Protein AF-A0A2T3J2N1-F1 (afdb_monomer_lite)

Radius of gyration: 21.54 Å; chains: 1; bounding box: 50×74×46 Å

Sequence (160 aa):
MTRKLLIAVILSVPILAQANDQMQFGNWVVSEKVDKFKDEKLCSVTHVESSNRMAKVIFNPTHDSPHMISYEVITGTLGERVKYQIDGGDVVEFGPNTSTKTGQVLYLQEVGLEKAVFDFSSGESLVIEIIPENRLYPNEKTTISLSGFAEAYAFAEKCE

pLDDT: mean 70.19, std 15.68, range [35.47, 93.31]

Secondary structure (DSSP, 8-state):
---------------------EEEETTEEEEEEEETTTTEEEEEEEE---SSS----EE---TTS--EEEEEE-SSS-EEEEEEEETT---EEE---EE-TTS-EEEEEE--HHHHHHHHHH-SEEEEEEEESSTTSPPEEEEEE-TTHHHHHHHHTT--

Foldseek 3Di:
DDDDDDPPPPPPDPPPPPPQPWDDFPQKIWTWDQPPVPRAIWIWIWGHDPDPAGQTQTATLDPPDFRKRKGKGPDLFAFQWKWKDFPPDDIDIFGFPDQDPVSITITIDRDDPVVVLVRLLPTAKMKMWTHTPDPVDDIDIDIDGSRRVNVSSVVSNPRD

Structure (mmCIF, N/CA/C/O backbone):
data_AF-A0A2T3J2N1-F1
#
_entry.id   AF-A0A2T3J2N1-F1
#
loop_
_atom_site.group_PDB
_atom_site.id
_atom_site.type_symbol
_atom_site.label_atom_id
_atom_site.label_alt_id
_atom_site.label_comp_id
_atom_site.label_asym_id
_atom_site.label_entity_id
_atom_site.label_seq_id
_atom_site.pdbx_PDB_ins_code
_atom_site.Cartn_x
_atom_site.Cartn_y
_atom_site.Cartn_z
_atom_site.occupancy
_atom_site.B_iso_or_equiv
_atom_site.auth_seq_id
_atom_site.auth_comp_id
_atom_site.auth_asym_id
_atom_site.auth_atom_id
_atom_site.pdbx_PDB_model_num
ATOM 1 N N . MET A 1 1 ? 37.023 61.836 -19.862 1.00 50.97 1 MET A N 1
ATOM 2 C CA . MET A 1 1 ? 35.597 61.559 -19.599 1.00 50.97 1 MET A CA 1
ATOM 3 C C . MET A 1 1 ? 35.182 60.405 -20.499 1.00 50.97 1 MET A C 1
ATOM 5 O O . MET A 1 1 ? 34.802 60.659 -21.626 1.00 50.97 1 MET A O 1
ATOM 9 N N . THR A 1 2 ? 35.306 59.153 -20.046 1.00 42.41 2 THR A N 1
ATOM 10 C CA . THR A 1 2 ? 34.729 57.993 -20.753 1.00 42.41 2 THR A CA 1
ATOM 11 C C . THR A 1 2 ? 34.609 56.793 -19.811 1.00 42.41 2 THR A C 1
ATOM 13 O O . THR A 1 2 ? 35.584 56.181 -19.398 1.00 42.41 2 THR A O 1
ATOM 16 N N . ARG A 1 3 ? 33.351 56.588 -19.417 1.00 43.19 3 ARG A N 1
A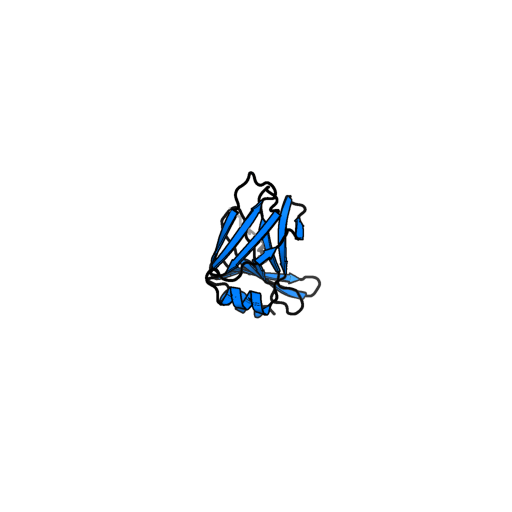TOM 17 C CA . ARG A 1 3 ? 32.615 55.376 -19.030 1.00 43.19 3 ARG A CA 1
ATOM 18 C C . ARG A 1 3 ? 33.386 54.113 -18.613 1.00 43.19 3 ARG A C 1
ATOM 20 O O . ARG A 1 3 ? 34.048 53.459 -19.406 1.00 43.19 3 ARG A O 1
ATOM 27 N N . LYS A 1 4 ? 33.094 53.727 -17.365 1.00 48.59 4 LYS A N 1
ATOM 28 C CA . LYS A 1 4 ? 33.192 52.383 -16.782 1.00 48.59 4 LYS A CA 1
ATOM 29 C C . LYS A 1 4 ? 32.540 51.337 -17.700 1.00 48.59 4 LYS A C 1
ATOM 31 O O . LYS A 1 4 ? 31.410 51.549 -18.135 1.00 48.59 4 LYS A O 1
ATOM 36 N N . LEU A 1 5 ? 33.185 50.185 -17.869 1.00 40.19 5 LEU A N 1
ATOM 37 C CA . LEU A 1 5 ? 32.502 48.933 -18.188 1.00 40.19 5 LEU A CA 1
ATOM 38 C C . LEU A 1 5 ? 32.850 47.936 -17.079 1.00 40.19 5 LEU A C 1
ATOM 40 O O . LEU A 1 5 ? 33.971 47.441 -16.999 1.00 40.19 5 LEU A O 1
ATOM 44 N N . LEU A 1 6 ? 31.906 47.724 -16.166 1.00 44.00 6 LEU A N 1
ATOM 45 C CA . LEU A 1 6 ? 31.990 46.669 -15.166 1.00 44.00 6 LEU A CA 1
ATOM 46 C C . LEU A 1 6 ? 31.541 45.383 -15.873 1.00 44.00 6 LEU A C 1
ATOM 48 O O . LEU A 1 6 ? 30.360 45.229 -16.176 1.00 44.00 6 LEU A O 1
ATOM 52 N N . ILE A 1 7 ? 32.480 44.499 -16.206 1.00 51.84 7 ILE A N 1
ATOM 53 C CA . ILE A 1 7 ? 32.159 43.166 -16.722 1.00 51.84 7 ILE A CA 1
ATOM 54 C C . ILE A 1 7 ? 31.689 42.349 -15.518 1.00 51.84 7 ILE A C 1
ATOM 56 O O . ILE A 1 7 ? 32.496 41.886 -14.714 1.00 51.84 7 ILE A O 1
ATOM 60 N N . ALA A 1 8 ? 30.374 42.224 -15.359 1.00 51.16 8 ALA A N 1
ATOM 61 C CA . ALA A 1 8 ? 29.793 41.257 -14.445 1.00 51.16 8 ALA A CA 1
ATOM 62 C C . ALA A 1 8 ? 30.041 39.861 -15.030 1.00 51.16 8 ALA A C 1
ATOM 64 O O . ALA A 1 8 ? 29.364 39.433 -15.962 1.00 51.16 8 ALA A O 1
ATOM 65 N N . VAL A 1 9 ? 31.058 39.176 -14.510 1.00 46.56 9 VAL A N 1
ATOM 66 C CA . VAL A 1 9 ? 31.262 37.746 -14.740 1.00 46.56 9 VAL A CA 1
ATOM 67 C C . VAL A 1 9 ? 30.135 37.028 -14.008 1.00 46.56 9 VAL A C 1
ATOM 69 O O . VAL A 1 9 ? 30.180 36.846 -12.793 1.00 46.56 9 VAL A O 1
ATOM 72 N N . ILE A 1 10 ? 29.085 36.675 -14.743 1.00 53.75 10 ILE A N 1
ATOM 73 C CA . ILE A 1 10 ? 28.053 35.769 -14.253 1.00 53.75 10 ILE A CA 1
ATOM 74 C C . ILE A 1 10 ? 28.709 34.388 -14.234 1.00 53.75 10 ILE A C 1
ATOM 76 O O . ILE A 1 10 ? 28.810 33.727 -15.265 1.00 53.75 10 ILE A O 1
ATOM 80 N N . LEU A 1 11 ? 29.227 33.984 -13.072 1.00 45.22 11 LEU A N 1
ATOM 81 C CA . LEU A 1 11 ? 29.565 32.589 -12.818 1.00 45.22 11 LEU A CA 1
ATOM 82 C C . LEU A 1 11 ? 28.271 31.782 -12.965 1.00 45.22 11 LEU A C 1
ATOM 84 O O . LEU A 1 11 ? 27.420 31.794 -12.077 1.00 45.22 11 LEU A O 1
ATOM 88 N N . SER A 1 12 ? 28.109 31.105 -14.100 1.00 43.12 12 SER A N 1
ATOM 89 C CA . SER A 1 12 ? 27.093 30.077 -14.293 1.00 43.12 12 SER A CA 1
ATOM 90 C C . SER A 1 12 ? 27.454 28.892 -13.405 1.00 43.12 12 SER A C 1
ATOM 92 O O . SER A 1 12 ? 28.164 27.977 -13.819 1.00 43.12 12 SER A O 1
ATOM 94 N N . VAL A 1 13 ? 27.020 28.951 -12.149 1.00 48.16 13 VAL A N 1
ATOM 95 C CA . VAL A 1 13 ? 27.008 27.796 -11.257 1.00 48.16 13 VAL A CA 1
ATOM 96 C C . VAL A 1 13 ? 26.141 26.736 -11.943 1.00 48.16 13 VAL A C 1
ATOM 98 O O . VAL A 1 13 ? 24.973 27.026 -12.219 1.00 48.16 13 VAL A O 1
ATOM 101 N N . PRO A 1 14 ? 26.658 25.534 -12.255 1.00 40.66 14 PRO A N 1
ATOM 102 C CA . PRO A 1 14 ? 25.786 24.434 -12.612 1.00 40.66 14 PRO A CA 1
ATOM 103 C C . PRO A 1 14 ? 24.966 24.135 -11.362 1.00 40.66 14 PRO A C 1
ATOM 105 O O . PRO A 1 14 ? 25.475 23.628 -10.363 1.00 40.66 14 PRO A O 1
ATOM 108 N N . ILE A 1 15 ? 23.697 24.532 -11.393 1.00 38.75 15 ILE A N 1
ATOM 109 C CA . ILE A 1 15 ? 22.709 24.049 -10.445 1.00 38.75 15 ILE A CA 1
ATOM 110 C C . ILE A 1 15 ? 22.683 22.541 -10.684 1.00 38.75 15 ILE A C 1
ATOM 112 O O . ILE A 1 15 ? 22.137 22.076 -11.681 1.00 38.75 15 ILE A O 1
ATOM 116 N N . LEU A 1 16 ? 23.345 21.785 -9.809 1.00 39.53 16 LEU A N 1
ATOM 117 C CA . LEU A 1 16 ? 23.140 20.350 -9.674 1.00 39.53 16 LEU A CA 1
ATOM 118 C C . LEU A 1 16 ? 21.711 20.170 -9.162 1.00 39.53 16 LEU A C 1
ATOM 120 O O . LEU A 1 16 ? 21.473 19.964 -7.975 1.00 39.53 16 LEU A O 1
ATOM 124 N N . ALA A 1 17 ? 20.749 20.308 -10.069 1.00 37.50 17 ALA A N 1
ATOM 125 C CA . ALA A 1 17 ? 19.440 19.731 -9.899 1.00 37.50 17 ALA A CA 1
ATOM 126 C C . ALA A 1 17 ? 19.661 18.218 -9.958 1.00 37.50 17 ALA A C 1
ATOM 128 O O . ALA A 1 17 ? 19.672 17.622 -11.029 1.00 37.50 17 ALA A O 1
ATOM 129 N N . GLN A 1 18 ? 19.898 17.591 -8.805 1.00 35.47 18 GLN A N 1
ATOM 130 C CA . GLN A 1 18 ? 19.453 16.214 -8.650 1.00 35.47 18 GLN A CA 1
ATOM 131 C C . GLN A 1 18 ? 17.931 16.284 -8.704 1.00 35.47 18 GLN A C 1
ATOM 133 O O . GLN A 1 18 ? 17.271 16.525 -7.694 1.00 35.47 18 GLN A O 1
ATOM 138 N N . ALA A 1 19 ? 17.392 16.191 -9.918 1.00 37.97 19 ALA A N 1
ATOM 139 C CA . ALA A 1 19 ? 16.015 15.804 -10.111 1.00 37.97 19 ALA A CA 1
ATOM 140 C C . ALA A 1 19 ? 15.899 14.417 -9.473 1.00 37.97 19 ALA A C 1
ATOM 142 O O . ALA A 1 19 ? 16.465 13.446 -9.963 1.00 37.97 19 ALA A O 1
ATOM 143 N N . ASN A 1 20 ? 15.274 14.344 -8.300 1.00 50.84 20 ASN A N 1
ATOM 144 C CA . ASN A 1 20 ? 14.640 13.097 -7.914 1.00 50.84 20 ASN A CA 1
ATOM 145 C C . ASN A 1 20 ? 13.485 12.958 -8.900 1.00 50.84 20 ASN A C 1
ATOM 147 O O . ASN A 1 20 ? 12.483 13.662 -8.754 1.00 50.84 20 ASN A O 1
ATOM 151 N N . ASP A 1 21 ? 13.676 12.141 -9.931 1.00 64.44 21 ASP A N 1
ATOM 152 C CA . ASP A 1 21 ? 12.660 11.847 -10.932 1.00 64.44 21 ASP A CA 1
ATOM 153 C C . ASP A 1 21 ? 11.537 11.073 -10.236 1.00 64.44 21 ASP A C 1
ATOM 155 O O . ASP A 1 21 ? 11.572 9.858 -10.061 1.00 64.44 21 ASP A O 1
ATOM 159 N N . GLN A 1 22 ? 10.573 11.821 -9.706 1.00 77.44 22 GLN A N 1
ATOM 160 C CA . GLN A 1 22 ? 9.333 11.278 -9.184 1.00 77.44 22 GLN A CA 1
ATOM 161 C C . GLN A 1 22 ? 8.289 11.372 -10.286 1.00 77.44 22 GLN A C 1
ATOM 163 O O . GLN A 1 22 ? 8.021 12.460 -10.799 1.00 77.44 22 GLN A O 1
ATOM 168 N N . MET A 1 23 ? 7.687 10.239 -10.637 1.00 85.06 23 MET A N 1
ATOM 169 C CA . MET A 1 23 ? 6.570 10.193 -11.574 1.00 85.06 23 MET A CA 1
ATOM 170 C C . MET A 1 23 ? 5.280 9.872 -10.824 1.00 85.06 23 MET A C 1
ATOM 172 O O . MET A 1 23 ? 5.263 8.993 -9.966 1.00 85.06 23 MET A O 1
ATOM 176 N N . GLN A 1 24 ? 4.203 10.599 -11.124 1.00 88.06 24 GLN A N 1
ATOM 177 C CA . GLN A 1 24 ? 2.938 10.512 -10.396 1.00 88.06 24 GLN A CA 1
ATOM 178 C C . GLN A 1 24 ? 1.810 9.963 -11.280 1.00 88.06 24 GLN A C 1
ATOM 180 O O . GLN A 1 24 ? 1.572 10.465 -12.376 1.00 88.06 24 GLN A O 1
ATOM 185 N N . PHE A 1 25 ? 1.081 8.979 -10.752 1.00 88.31 25 PHE A N 1
ATOM 186 C CA . PHE A 1 25 ? -0.065 8.299 -11.353 1.00 88.31 25 PHE A CA 1
ATOM 187 C C . PHE A 1 25 ? -1.238 8.345 -10.361 1.00 88.31 25 PHE A C 1
ATOM 189 O O . PHE A 1 25 ? -1.364 7.515 -9.460 1.00 88.31 25 PHE A O 1
ATOM 196 N N . GLY A 1 26 ? -2.077 9.378 -10.457 1.00 87.62 26 GLY A N 1
ATOM 197 C CA . GLY A 1 26 ? -3.083 9.653 -9.426 1.00 87.62 26 GLY A CA 1
ATOM 198 C C . GLY A 1 26 ? -2.421 9.999 -8.088 1.00 87.62 26 GLY A C 1
ATOM 199 O O . GLY A 1 26 ? -1.603 10.916 -8.023 1.00 87.62 26 GLY A O 1
ATOM 200 N N . ASN A 1 27 ? -2.749 9.260 -7.028 1.00 87.44 27 ASN A N 1
ATOM 201 C CA . ASN A 1 27 ? -2.099 9.405 -5.719 1.00 87.44 27 ASN A CA 1
ATOM 202 C C . ASN A 1 27 ? -0.888 8.475 -5.544 1.00 87.44 27 ASN A C 1
ATOM 204 O O . ASN A 1 27 ? -0.317 8.408 -4.460 1.00 87.44 27 ASN A O 1
ATOM 208 N N . TRP A 1 28 ? -0.476 7.755 -6.587 1.00 87.31 28 TRP A N 1
ATOM 209 C CA . TRP A 1 28 ? 0.699 6.892 -6.555 1.00 87.31 28 TRP A CA 1
ATOM 210 C C . TRP A 1 28 ? 1.902 7.621 -7.131 1.00 87.31 28 TRP A C 1
ATOM 212 O O . TRP A 1 28 ? 1.818 8.248 -8.182 1.00 87.31 28 TRP A O 1
ATOM 222 N N . VAL A 1 29 ? 3.032 7.538 -6.445 1.00 88.06 29 VAL A N 1
ATOM 223 C CA . VAL A 1 29 ? 4.297 8.138 -6.853 1.00 88.06 29 VAL A CA 1
ATOM 224 C C . VAL A 1 29 ? 5.330 7.038 -6.992 1.00 88.06 29 VAL A C 1
ATOM 226 O O . VAL A 1 29 ? 5.589 6.299 -6.044 1.00 88.06 29 VAL A O 1
ATOM 229 N N . VAL A 1 30 ? 5.940 6.952 -8.166 1.00 86.25 30 VAL A N 1
ATOM 230 C CA . VAL A 1 30 ? 7.148 6.165 -8.377 1.00 86.25 30 VAL A CA 1
ATOM 231 C C . VAL A 1 30 ? 8.335 7.057 -8.062 1.00 86.25 30 VAL A C 1
ATOM 233 O O . VAL A 1 30 ? 8.456 8.142 -8.628 1.00 86.25 30 VAL A O 1
ATOM 236 N N . SER A 1 31 ? 9.188 6.620 -7.141 1.00 84.62 31 SER A N 1
ATOM 237 C CA . SER A 1 31 ? 10.452 7.291 -6.854 1.00 84.62 31 SER A CA 1
ATOM 238 C C . SER A 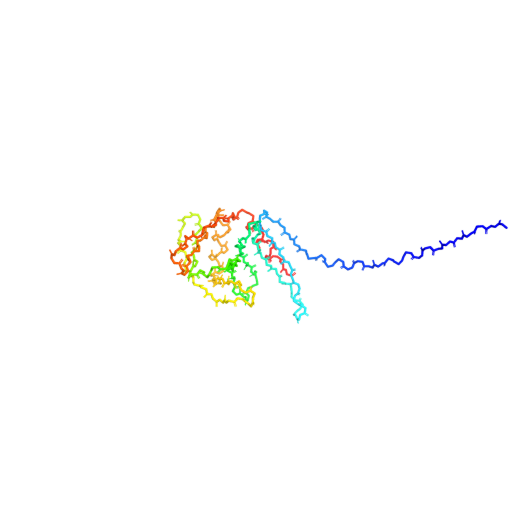1 31 ? 11.627 6.405 -7.230 1.00 84.62 31 SER A C 1
ATOM 240 O O . SER A 1 31 ? 11.673 5.235 -6.842 1.00 84.62 31 SER A O 1
ATOM 242 N N . GLU A 1 32 ? 12.566 6.981 -7.974 1.00 80.31 32 GLU A N 1
ATOM 243 C CA . GLU A 1 32 ? 13.801 6.321 -8.379 1.00 80.31 32 GLU A CA 1
ATOM 244 C C . GLU A 1 32 ? 14.940 6.715 -7.437 1.00 80.31 32 GLU A C 1
ATOM 246 O O . GLU A 1 32 ? 15.143 7.889 -7.112 1.00 80.31 32 GLU A O 1
ATOM 251 N N . LYS A 1 33 ? 15.713 5.728 -6.989 1.00 74.94 33 LYS A N 1
ATOM 252 C CA . LYS A 1 33 ? 16.916 5.944 -6.195 1.00 74.94 33 LYS A CA 1
ATOM 253 C C . LYS A 1 33 ? 18.050 5.097 -6.742 1.00 74.94 33 LYS A C 1
ATOM 255 O O . LYS A 1 33 ? 17.949 3.881 -6.793 1.00 74.94 33 LYS A O 1
ATOM 260 N N . VAL A 1 34 ? 19.169 5.735 -7.060 1.00 71.12 34 VAL A N 1
ATOM 261 C CA . VAL A 1 34 ? 20.401 5.018 -7.406 1.00 71.12 34 VAL A CA 1
ATOM 262 C C . VAL A 1 34 ? 21.090 4.558 -6.119 1.00 71.12 34 VAL A C 1
ATOM 264 O O . VAL A 1 34 ? 21.461 5.388 -5.274 1.00 71.12 34 VAL A O 1
ATOM 267 N N . ASP A 1 35 ? 21.265 3.247 -5.950 1.00 67.81 35 ASP A N 1
ATOM 268 C CA . ASP A 1 35 ? 22.142 2.691 -4.924 1.00 67.81 35 ASP A CA 1
ATOM 269 C C . ASP A 1 35 ? 23.596 2.961 -5.321 1.00 67.81 35 ASP A C 1
ATOM 271 O O . ASP A 1 35 ? 24.190 2.277 -6.151 1.00 67.81 35 ASP A O 1
ATOM 275 N N . LYS A 1 36 ? 24.195 3.971 -4.687 1.00 58.06 36 LYS A N 1
ATOM 276 C CA . LYS A 1 36 ? 25.567 4.417 -4.965 1.00 58.06 36 LYS A CA 1
ATOM 277 C C . LYS A 1 36 ? 26.640 3.362 -4.668 1.00 58.06 36 LYS A C 1
ATOM 279 O O . LYS A 1 36 ? 27.793 3.588 -5.026 1.00 58.06 36 LYS A O 1
ATOM 284 N N . PHE A 1 37 ? 26.303 2.268 -3.982 1.00 67.56 37 PHE A N 1
ATOM 285 C CA . PHE A 1 37 ? 27.236 1.178 -3.689 1.00 67.56 37 PHE A CA 1
ATOM 286 C C . PHE A 1 37 ? 27.163 0.039 -4.704 1.00 67.56 37 PHE A C 1
ATOM 288 O O . PHE A 1 37 ? 28.150 -0.677 -4.862 1.00 67.56 37 PHE A O 1
ATOM 295 N N . LYS A 1 38 ? 26.020 -0.127 -5.374 1.00 68.50 38 LYS A N 1
ATOM 296 C CA . LYS A 1 38 ? 25.785 -1.207 -6.341 1.00 68.50 38 LYS A CA 1
ATOM 297 C C . LYS A 1 38 ? 25.626 -0.728 -7.784 1.00 68.50 38 LYS A C 1
ATOM 299 O O . LYS A 1 38 ? 25.647 -1.555 -8.682 1.00 68.50 38 LYS A O 1
ATOM 304 N N . ASP A 1 39 ? 25.500 0.584 -7.990 1.00 67.81 39 ASP A N 1
ATOM 305 C CA . ASP A 1 39 ? 25.140 1.200 -9.277 1.00 67.81 39 ASP A CA 1
ATOM 306 C C . ASP A 1 39 ? 23.814 0.653 -9.844 1.00 67.81 39 ASP A C 1
ATOM 308 O O . ASP A 1 39 ? 23.587 0.613 -11.047 1.00 67.81 39 ASP A O 1
ATOM 312 N N . GLU A 1 40 ? 22.928 0.217 -8.945 1.00 68.50 40 GLU A N 1
ATOM 313 C CA . GLU A 1 40 ? 21.605 -0.324 -9.257 1.00 68.50 40 GLU A CA 1
ATOM 314 C C . GLU A 1 40 ? 20.550 0.771 -9.078 1.00 68.50 40 GLU A C 1
ATOM 316 O O . GLU A 1 40 ? 20.573 1.526 -8.095 1.00 68.50 40 GLU A O 1
ATOM 321 N N . LYS A 1 41 ? 19.594 0.853 -10.008 1.00 71.62 41 LYS A N 1
ATOM 322 C CA . LYS A 1 41 ? 18.395 1.670 -9.818 1.00 71.62 41 LYS A CA 1
ATOM 323 C C . LYS A 1 41 ? 17.392 0.908 -8.965 1.00 71.62 41 LYS A C 1
ATOM 325 O O . LYS A 1 41 ? 17.056 -0.238 -9.232 1.00 71.62 41 LYS A O 1
ATOM 330 N N . LEU A 1 42 ? 16.896 1.575 -7.934 1.00 75.06 42 LEU A N 1
ATOM 331 C CA . LEU A 1 42 ? 15.828 1.090 -7.080 1.00 75.06 42 LEU A CA 1
ATOM 332 C C . LEU A 1 42 ? 14.617 1.982 -7.294 1.00 75.06 42 LEU A C 1
ATOM 334 O O . LEU A 1 42 ? 14.618 3.147 -6.891 1.00 75.06 42 LEU A O 1
ATOM 338 N N . CYS A 1 43 ? 13.586 1.426 -7.912 1.00 78.88 43 CYS A N 1
ATOM 339 C CA . CYS A 1 43 ? 12.292 2.074 -7.983 1.00 78.88 43 CYS A CA 1
ATOM 340 C C . CYS A 1 43 ? 11.401 1.643 -6.827 1.00 78.88 43 CYS A C 1
ATOM 342 O O . CYS A 1 43 ? 11.428 0.497 -6.387 1.00 78.88 43 CYS A O 1
ATOM 344 N N . SER A 1 44 ? 10.595 2.577 -6.336 1.00 79.62 44 SER A N 1
ATOM 345 C CA . SER A 1 44 ? 9.580 2.283 -5.333 1.00 79.62 44 SER A CA 1
ATOM 346 C C . SER A 1 44 ? 8.272 2.978 -5.663 1.00 79.62 44 SER A C 1
ATOM 348 O O . SER A 1 44 ? 8.259 4.169 -5.973 1.00 79.62 44 SER A O 1
ATOM 350 N N . VAL A 1 45 ? 7.169 2.238 -5.582 1.00 82.38 45 VAL A N 1
ATOM 351 C CA . VAL A 1 45 ? 5.813 2.770 -5.760 1.00 82.38 45 VAL A CA 1
ATOM 352 C C . VAL A 1 45 ? 5.252 3.109 -4.388 1.00 82.38 45 VAL A C 1
ATOM 354 O O . VAL A 1 45 ? 5.145 2.218 -3.550 1.00 82.38 45 VAL A O 1
ATOM 357 N N . THR A 1 46 ? 4.910 4.376 -4.157 1.00 81.88 46 THR A N 1
ATOM 358 C CA . THR A 1 46 ? 4.404 4.893 -2.879 1.00 81.88 46 THR A CA 1
ATOM 359 C C . THR A 1 46 ? 3.072 5.603 -3.058 1.00 81.88 46 THR A C 1
ATOM 361 O O . THR A 1 46 ? 2.958 6.495 -3.891 1.00 81.88 46 THR A O 1
ATOM 364 N N . HIS A 1 47 ? 2.072 5.267 -2.246 1.00 83.38 47 HIS A N 1
ATOM 365 C CA . HIS A 1 47 ? 0.859 6.080 -2.160 1.00 83.38 47 HIS A CA 1
ATOM 366 C C . HIS A 1 47 ? 1.122 7.362 -1.354 1.00 83.38 47 HIS A C 1
ATOM 368 O O . HIS A 1 47 ? 1.680 7.316 -0.255 1.00 83.38 47 HIS A O 1
ATOM 374 N N . VAL A 1 48 ? 0.713 8.507 -1.892 1.00 73.31 48 VAL A N 1
ATOM 375 C CA . VAL A 1 48 ? 0.838 9.827 -1.276 1.00 73.31 48 VAL A CA 1
ATOM 376 C C . VAL A 1 48 ? -0.559 10.349 -0.978 1.00 73.31 48 VAL A C 1
ATOM 378 O O . VAL A 1 48 ? -1.297 10.747 -1.874 1.00 73.31 48 VAL A O 1
ATOM 381 N N . GLU A 1 49 ? -0.912 10.383 0.303 1.00 69.12 49 GLU A N 1
ATOM 382 C CA . GLU A 1 49 ? -2.140 11.018 0.774 1.00 69.12 49 GLU A CA 1
ATOM 383 C C . GLU A 1 49 ? -1.799 12.256 1.609 1.00 69.12 49 GLU A C 1
ATOM 385 O O . GLU A 1 49 ? -0.867 12.243 2.412 1.00 69.12 49 GLU A O 1
ATOM 390 N N . SER A 1 50 ? -2.554 13.342 1.426 1.00 47.88 50 SER A N 1
ATOM 391 C CA . SER A 1 50 ? -2.299 14.638 2.074 1.00 47.88 50 SER A CA 1
ATOM 392 C C . SER A 1 50 ? -2.794 14.722 3.522 1.00 47.88 50 SER A C 1
ATOM 394 O O . SER A 1 50 ? -2.791 15.806 4.108 1.00 47.88 50 SER A O 1
ATOM 396 N N . SER A 1 51 ? -3.297 13.624 4.092 1.00 54.56 51 SER A N 1
ATOM 397 C CA . SER A 1 51 ? -3.748 13.611 5.480 1.00 54.56 51 SER A CA 1
ATOM 398 C C . SER A 1 51 ? -2.554 13.388 6.414 1.00 54.56 51 SER A C 1
ATOM 400 O O . SER A 1 51 ? -1.601 12.688 6.082 1.00 54.56 51 SER A O 1
ATOM 402 N N . ASN A 1 52 ? -2.596 13.983 7.610 1.00 46.94 52 ASN A N 1
ATOM 403 C CA . ASN A 1 52 ? -1.519 13.938 8.613 1.00 46.94 52 ASN A CA 1
ATOM 404 C C . ASN A 1 52 ? -1.197 12.519 9.149 1.00 46.94 52 ASN A C 1
ATOM 406 O O . ASN A 1 52 ? -0.461 12.386 10.124 1.00 46.94 52 ASN A O 1
ATOM 410 N N . ARG A 1 53 ? -1.767 11.461 8.561 1.00 54.81 53 ARG A N 1
ATOM 411 C CA . ARG A 1 53 ? -1.615 10.057 8.950 1.00 54.81 53 ARG A CA 1
ATOM 412 C C . ARG A 1 53 ? -1.229 9.265 7.703 1.00 54.81 53 ARG A C 1
ATOM 414 O O . ARG A 1 53 ? -2.072 8.924 6.882 1.00 54.81 53 ARG A O 1
ATOM 421 N N . MET A 1 54 ? 0.072 9.051 7.527 1.00 54.94 54 MET A N 1
ATOM 422 C CA . MET A 1 54 ? 0.638 8.561 6.270 1.00 54.94 54 MET A CA 1
ATOM 423 C C . MET A 1 54 ? 0.521 7.045 6.134 1.00 54.94 54 MET A C 1
ATOM 425 O O . MET A 1 54 ? 1.457 6.295 6.395 1.00 54.94 54 MET A O 1
ATOM 429 N N . ALA A 1 55 ? -0.605 6.581 5.618 1.00 54.22 55 ALA A N 1
ATOM 430 C CA . ALA A 1 55 ? -0.640 5.253 5.045 1.00 54.22 55 ALA A CA 1
ATOM 431 C C . ALA A 1 55 ? 0.317 5.183 3.849 1.00 54.22 55 ALA A C 1
ATOM 433 O O . ALA A 1 55 ? 0.020 5.708 2.776 1.00 54.22 55 ALA A O 1
ATOM 434 N N . LYS A 1 56 ? 1.481 4.568 4.043 1.00 63.12 56 LYS A N 1
ATOM 435 C CA . LYS A 1 56 ? 2.390 4.249 2.951 1.00 63.12 56 LYS A CA 1
ATOM 436 C C . LYS A 1 56 ? 2.145 2.810 2.526 1.00 63.12 56 LYS A C 1
ATOM 438 O O . LYS A 1 56 ? 1.719 1.955 3.296 1.00 63.12 56 LYS A O 1
ATOM 443 N N 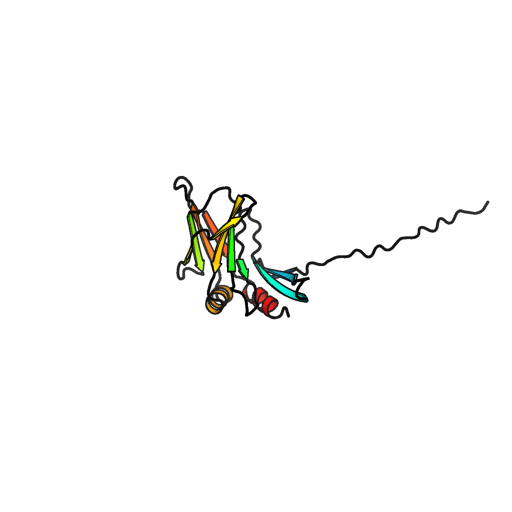. VAL A 1 57 ? 2.359 2.567 1.252 1.00 64.62 57 VAL A N 1
ATOM 444 C CA . VAL A 1 57 ? 2.489 1.228 0.701 1.00 64.62 57 VAL A CA 1
ATOM 445 C C . VAL A 1 57 ? 3.694 1.332 -0.206 1.00 64.62 57 VAL A C 1
ATOM 447 O O . VAL A 1 57 ? 3.700 2.236 -1.031 1.00 64.62 57 VAL A O 1
ATOM 450 N N . ILE A 1 58 ? 4.723 0.507 -0.004 1.00 65.94 58 ILE A N 1
ATOM 451 C CA . ILE A 1 58 ? 5.993 0.630 -0.725 1.00 65.94 58 ILE A CA 1
ATOM 452 C C . ILE A 1 58 ? 6.258 -0.663 -1.488 1.00 65.94 58 ILE A C 1
ATOM 454 O O . ILE A 1 58 ? 6.736 -1.648 -0.933 1.00 65.94 58 ILE A O 1
ATOM 458 N N . PHE A 1 59 ? 6.003 -0.657 -2.789 1.00 66.62 59 PHE A N 1
ATOM 459 C CA . PHE A 1 59 ? 6.384 -1.787 -3.635 1.00 66.62 59 PHE A CA 1
ATOM 460 C C . PHE A 1 59 ? 7.772 -1.553 -4.223 1.00 66.62 59 PHE A C 1
ATOM 462 O O . PHE A 1 59 ? 7.973 -0.549 -4.902 1.00 66.62 59 PHE A O 1
ATOM 469 N N . ASN A 1 60 ? 8.698 -2.486 -3.983 1.00 66.94 60 ASN A N 1
ATOM 470 C CA . ASN A 1 60 ? 9.996 -2.541 -4.655 1.00 66.94 60 ASN A CA 1
ATOM 471 C C . ASN A 1 60 ? 9.922 -3.666 -5.698 1.00 66.94 60 ASN A C 1
ATOM 473 O O . ASN A 1 60 ? 9.794 -4.813 -5.287 1.00 66.94 60 ASN A O 1
ATOM 477 N N . PRO A 1 61 ? 9.965 -3.378 -7.005 1.00 59.59 61 PRO A N 1
ATOM 478 C CA . PRO A 1 61 ? 9.755 -4.363 -8.067 1.00 59.59 61 PRO A CA 1
ATOM 479 C C . PRO A 1 61 ? 10.939 -5.314 -8.304 1.00 59.59 61 PRO A C 1
ATOM 481 O O . PRO A 1 61 ? 10.900 -6.115 -9.232 1.00 59.59 61 PRO A O 1
ATOM 484 N N . THR A 1 62 ? 12.007 -5.254 -7.502 1.00 58.59 62 THR A N 1
ATOM 485 C CA . THR A 1 62 ? 13.162 -6.136 -7.692 1.00 58.59 62 THR A CA 1
ATOM 486 C C . THR A 1 62 ? 12.821 -7.580 -7.314 1.00 58.59 62 THR A C 1
ATOM 488 O O . THR A 1 62 ? 12.428 -7.866 -6.186 1.00 58.59 62 THR A O 1
ATOM 491 N N . HIS A 1 63 ? 13.050 -8.506 -8.251 1.00 53.19 63 HIS A N 1
ATOM 492 C CA . HIS A 1 63 ? 12.793 -9.948 -8.109 1.00 53.19 63 HIS A CA 1
ATOM 493 C C . HIS A 1 63 ? 13.483 -10.625 -6.904 1.00 53.19 63 HIS A C 1
ATOM 495 O O . HIS A 1 63 ? 13.078 -11.717 -6.509 1.00 53.19 63 HIS A O 1
ATOM 501 N N . ASP A 1 64 ? 14.485 -9.976 -6.304 1.00 51.84 64 ASP A N 1
ATOM 502 C CA . ASP A 1 64 ? 15.311 -10.523 -5.221 1.00 51.84 64 ASP A CA 1
ATOM 503 C C . ASP A 1 64 ? 14.976 -9.966 -3.821 1.00 51.84 64 ASP A C 1
ATOM 505 O O . ASP A 1 64 ? 15.674 -10.270 -2.851 1.00 51.84 64 ASP A O 1
ATOM 509 N N . SER A 1 65 ? 13.924 -9.150 -3.676 1.00 51.91 65 SER A N 1
ATOM 510 C CA . SER A 1 65 ? 13.508 -8.583 -2.385 1.00 51.91 65 SER A CA 1
ATOM 511 C C . SER A 1 65 ? 12.015 -8.808 -2.135 1.00 51.91 65 SER A C 1
ATOM 513 O O . SER A 1 65 ? 11.216 -8.660 -3.056 1.00 51.91 65 SER A O 1
ATOM 515 N N . PRO A 1 66 ? 11.581 -9.106 -0.894 1.00 53.84 66 PRO A N 1
ATOM 516 C CA . PRO A 1 66 ? 10.157 -9.152 -0.593 1.00 53.84 66 PRO A CA 1
ATOM 517 C C . PRO A 1 66 ? 9.511 -7.786 -0.858 1.00 53.84 66 PRO A C 1
ATOM 519 O O . PRO A 1 66 ? 10.056 -6.734 -0.502 1.00 53.84 66 PRO A O 1
ATOM 522 N N . HIS A 1 67 ? 8.325 -7.809 -1.464 1.00 58.88 67 HIS A N 1
ATOM 523 C CA . HIS A 1 67 ? 7.471 -6.633 -1.566 1.00 58.88 67 HIS A CA 1
ATOM 524 C C . HIS A 1 67 ? 6.863 -6.366 -0.189 1.00 58.88 67 HIS A C 1
ATOM 526 O O . HIS A 1 67 ? 6.345 -7.275 0.465 1.00 58.88 67 HIS A O 1
ATOM 532 N N . MET A 1 68 ? 6.940 -5.117 0.270 1.00 59.09 68 MET A N 1
ATOM 533 C CA . MET A 1 68 ? 6.542 -4.753 1.627 1.00 59.09 68 MET A CA 1
ATOM 534 C C . MET A 1 68 ? 5.387 -3.763 1.606 1.00 59.09 68 MET A C 1
ATOM 536 O O . MET A 1 68 ? 5.545 -2.594 1.267 1.00 59.09 68 MET A O 1
ATOM 540 N N . ILE A 1 69 ? 4.225 -4.183 2.089 1.00 59.56 69 ILE A N 1
ATOM 541 C CA . ILE A 1 69 ? 3.203 -3.206 2.453 1.00 59.56 69 ILE A CA 1
ATOM 542 C C . ILE A 1 69 ? 3.643 -2.597 3.787 1.00 59.56 69 ILE A C 1
ATOM 544 O O . ILE A 1 69 ? 3.680 -3.279 4.814 1.00 59.56 69 ILE A O 1
ATOM 548 N N . SER A 1 70 ? 4.043 -1.326 3.758 1.00 61.56 70 SER A N 1
ATOM 549 C CA . SER A 1 70 ? 4.615 -0.619 4.903 1.00 61.56 70 SER A CA 1
ATOM 550 C C . SER A 1 70 ? 3.736 0.541 5.342 1.00 61.56 70 SER A C 1
ATOM 552 O O . SER A 1 70 ? 3.838 1.656 4.848 1.00 61.56 70 SER A O 1
ATOM 554 N N . TYR A 1 71 ? 2.896 0.294 6.335 1.00 61.50 71 TYR A N 1
ATOM 555 C CA . TYR A 1 71 ? 2.006 1.314 6.860 1.00 61.50 71 TYR A CA 1
ATOM 556 C C . TYR A 1 71 ? 2.713 2.133 7.951 1.00 61.50 71 TYR A C 1
ATOM 558 O O . TYR A 1 71 ? 3.107 1.594 8.991 1.00 61.50 71 TYR A O 1
ATOM 566 N N . GLU A 1 72 ? 2.905 3.434 7.710 1.00 60.41 72 GLU A N 1
ATOM 567 C CA . GLU A 1 72 ? 3.588 4.343 8.635 1.00 60.41 72 GLU A CA 1
ATOM 568 C C . GLU A 1 72 ? 2.577 5.151 9.454 1.00 60.41 72 GLU A C 1
ATOM 570 O O . GLU A 1 72 ? 1.999 6.144 9.013 1.00 60.41 72 GLU A O 1
ATOM 575 N N . VAL A 1 73 ? 2.393 4.772 10.714 1.00 57.00 73 VAL A N 1
ATOM 576 C CA . VAL A 1 73 ? 1.513 5.530 11.601 1.00 57.00 73 VAL A CA 1
ATOM 577 C C . VAL A 1 73 ? 2.310 6.654 12.241 1.00 57.00 73 VAL A C 1
ATOM 579 O O . VAL A 1 73 ? 3.043 6.446 13.208 1.00 57.00 73 VAL A O 1
ATOM 582 N N . ILE A 1 74 ? 2.138 7.876 11.727 1.00 54.44 74 ILE A N 1
ATOM 583 C CA . ILE A 1 74 ? 2.521 9.093 12.456 1.00 54.44 74 ILE A CA 1
ATOM 584 C C . ILE A 1 74 ? 1.401 9.452 13.439 1.00 54.44 74 ILE A C 1
ATOM 586 O O . ILE A 1 74 ? 0.751 10.489 13.331 1.00 54.44 74 ILE A O 1
ATOM 590 N N . THR A 1 75 ? 1.117 8.587 14.401 1.00 50.97 75 THR A N 1
ATOM 591 C CA . THR A 1 75 ? 0.280 8.969 15.540 1.00 50.97 75 THR A CA 1
ATOM 592 C C . THR A 1 75 ? 1.007 8.579 16.813 1.00 50.97 75 THR A C 1
ATOM 594 O O . THR A 1 75 ? 1.701 7.568 16.870 1.00 50.97 75 THR A O 1
ATOM 597 N N . GLY A 1 76 ? 0.874 9.398 17.857 1.00 51.00 76 GLY A N 1
ATOM 598 C CA . GLY A 1 76 ? 1.421 9.100 19.184 1.00 51.00 76 GLY A CA 1
ATOM 599 C C . GLY A 1 76 ? 0.691 7.958 19.903 1.00 51.00 76 GLY A C 1
ATOM 600 O O . GLY A 1 76 ? 0.774 7.861 21.124 1.00 51.00 76 GLY A O 1
ATOM 601 N N . THR A 1 77 ? -0.070 7.136 19.177 1.00 56.44 77 THR A N 1
ATOM 602 C CA . THR A 1 77 ? -0.850 6.021 19.703 1.00 56.44 77 THR A CA 1
ATOM 603 C C . THR A 1 77 ? -0.330 4.743 19.064 1.00 56.44 77 THR A C 1
ATOM 605 O O . THR A 1 77 ? -0.438 4.555 17.856 1.00 56.44 77 THR A O 1
ATOM 608 N N . LEU A 1 78 ? 0.241 3.860 19.883 1.00 61.16 78 LEU A N 1
ATOM 609 C CA . LEU A 1 78 ? 0.625 2.524 19.443 1.00 61.16 78 LEU A CA 1
ATOM 610 C C . LEU A 1 78 ? -0.653 1.754 19.065 1.00 61.16 78 LEU A C 1
ATOM 612 O O . LEU A 1 78 ? -1.565 1.589 19.882 1.00 61.16 78 LEU A O 1
ATOM 616 N N . GLY A 1 79 ? -0.746 1.323 17.812 1.00 65.50 79 GLY A N 1
ATOM 617 C CA . GLY A 1 79 ? -1.711 0.319 17.373 1.00 65.50 79 GLY A CA 1
ATOM 618 C C . GLY A 1 79 ? -1.256 -1.081 17.787 1.00 65.50 79 GLY A C 1
ATOM 619 O O . GLY A 1 79 ? -0.125 -1.465 17.494 1.00 65.50 79 GLY A O 1
ATOM 620 N N . GLU A 1 80 ? -2.146 -1.847 18.416 1.00 71.81 80 GLU A N 1
ATOM 621 C CA . GLU A 1 80 ? -1.962 -3.273 18.732 1.00 71.81 80 GLU A CA 1
ATOM 622 C C . GLU A 1 80 ? -1.796 -4.087 17.443 1.00 71.81 80 GLU A C 1
ATOM 624 O O . GLU A 1 80 ? -1.014 -5.034 17.373 1.00 71.81 80 GLU A O 1
ATOM 629 N N . ARG A 1 81 ? -2.556 -3.709 16.412 1.00 79.75 81 ARG A N 1
ATOM 630 C CA . ARG A 1 81 ? -2.653 -4.414 15.135 1.00 79.75 81 ARG A CA 1
ATOM 631 C C . ARG A 1 81 ? -3.251 -3.518 14.062 1.00 79.75 81 ARG A C 1
ATOM 633 O O . ARG A 1 81 ? -4.012 -2.591 14.354 1.00 79.75 81 ARG A O 1
ATOM 640 N N . VAL A 1 82 ? -2.938 -3.851 12.821 1.00 79.00 82 VAL A N 1
ATOM 641 C CA . VAL A 1 82 ? -3.494 -3.244 11.618 1.00 79.00 82 VAL A CA 1
ATOM 642 C C . VAL A 1 82 ? -4.264 -4.310 10.855 1.00 79.00 82 VAL A C 1
ATOM 644 O O . VAL A 1 82 ? -3.837 -5.461 10.754 1.00 79.00 82 VAL A O 1
ATOM 647 N N . LYS A 1 83 ? -5.418 -3.920 10.328 1.00 86.19 83 LYS A N 1
ATOM 648 C CA . LYS A 1 83 ? -6.195 -4.704 9.377 1.00 86.19 83 LYS A CA 1
ATOM 649 C C . LYS A 1 83 ? -6.203 -3.996 8.040 1.00 86.19 83 LYS A C 1
ATOM 651 O O . LYS A 1 83 ? -6.319 -2.772 8.015 1.00 86.19 83 LYS A O 1
ATOM 656 N N . TYR A 1 84 ? -6.155 -4.745 6.950 1.00 85.31 84 TYR A N 1
ATOM 657 C CA . TYR A 1 84 ? -6.519 -4.205 5.649 1.00 85.31 84 TYR A CA 1
ATOM 658 C C . TYR A 1 84 ? -7.470 -5.122 4.889 1.00 85.31 84 TYR A C 1
ATOM 660 O O . TYR A 1 84 ? -7.539 -6.325 5.144 1.00 85.31 84 TYR A O 1
ATOM 668 N N . GLN A 1 85 ? -8.212 -4.523 3.964 1.00 89.88 85 GLN A N 1
ATOM 669 C CA . GLN A 1 85 ? -9.163 -5.195 3.091 1.00 89.88 85 GLN A CA 1
ATOM 670 C C . GLN A 1 85 ? -9.225 -4.458 1.751 1.00 89.88 85 GLN A C 1
ATOM 672 O O . GLN A 1 85 ? -9.291 -3.229 1.736 1.00 89.88 85 GLN A O 1
ATOM 677 N N . ILE A 1 86 ? -9.229 -5.201 0.646 1.00 89.31 86 ILE A N 1
ATOM 678 C CA . ILE A 1 86 ? -9.409 -4.653 -0.706 1.00 89.31 86 ILE A CA 1
ATOM 679 C C . ILE A 1 86 ? -10.820 -4.988 -1.171 1.00 89.31 86 ILE A C 1
ATOM 681 O O . ILE A 1 86 ? -11.221 -6.146 -1.085 1.00 89.31 86 ILE A O 1
ATOM 685 N N . ASP A 1 87 ? -11.581 -3.976 -1.585 1.00 90.56 87 ASP A N 1
ATOM 686 C CA . ASP A 1 87 ? -12.936 -4.089 -2.159 1.00 90.56 87 ASP A CA 1
ATOM 687 C C . ASP A 1 87 ? -13.916 -5.004 -1.404 1.00 90.56 87 ASP A C 1
ATOM 689 O O . ASP A 1 87 ? -14.780 -5.659 -1.986 1.00 90.56 87 ASP A O 1
ATOM 693 N N . GLY A 1 88 ? -13.798 -5.073 -0.077 1.00 87.62 88 GLY A N 1
ATOM 694 C CA . GLY A 1 88 ? -14.656 -5.936 0.738 1.00 87.62 88 GLY A CA 1
ATOM 695 C C . GLY A 1 88 ? -14.300 -7.431 0.703 1.00 87.62 88 GLY A C 1
ATOM 696 O O . GLY A 1 88 ? -15.076 -8.235 1.216 1.00 87.62 88 GLY A O 1
ATOM 697 N N . GLY A 1 89 ? -13.148 -7.804 0.138 1.00 87.69 89 GLY A N 1
ATOM 698 C CA . GLY A 1 89 ? -12.613 -9.169 0.106 1.00 87.69 89 GLY A CA 1
ATOM 699 C C . GLY A 1 89 ? -12.091 -9.669 1.459 1.00 87.69 89 GLY A C 1
ATOM 700 O O . GLY A 1 89 ? -12.570 -9.269 2.520 1.00 87.69 89 GLY A O 1
ATOM 701 N N . ASP A 1 90 ? -11.098 -10.557 1.446 1.00 86.94 90 ASP A N 1
ATOM 702 C CA . ASP A 1 90 ? -10.547 -11.114 2.686 1.00 86.94 90 ASP A CA 1
ATOM 703 C C . ASP A 1 90 ? -9.860 -10.041 3.544 1.00 86.94 90 ASP A C 1
ATOM 705 O O . ASP A 1 90 ? -9.133 -9.177 3.048 1.00 86.94 90 ASP A O 1
ATOM 709 N N . VAL A 1 91 ? -10.079 -10.119 4.860 1.00 89.00 91 VAL A N 1
ATOM 7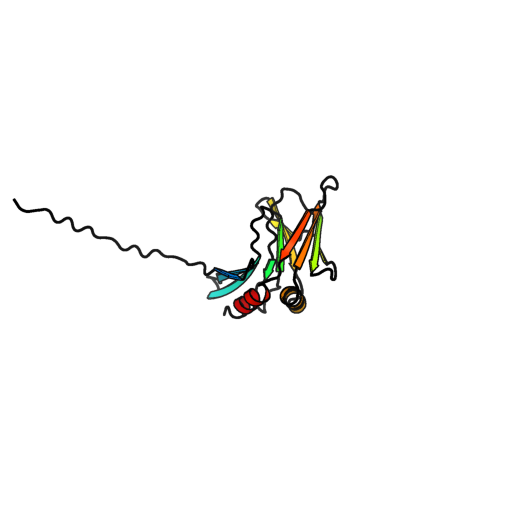10 C CA . VAL A 1 91 ? -9.419 -9.244 5.834 1.00 89.00 91 VAL A CA 1
ATOM 711 C C . VAL A 1 91 ? -8.076 -9.847 6.220 1.00 89.00 91 VAL A C 1
ATOM 713 O O . VAL A 1 91 ? -8.010 -10.977 6.705 1.00 89.00 91 VAL A O 1
ATOM 716 N N . VAL A 1 92 ? -7.014 -9.062 6.071 1.00 85.12 92 VAL A N 1
ATOM 717 C CA . VAL A 1 92 ? -5.664 -9.417 6.515 1.00 85.12 92 VAL A CA 1
ATOM 718 C C . VAL A 1 92 ? -5.341 -8.640 7.785 1.00 85.12 92 VAL A C 1
ATOM 720 O O . VAL A 1 92 ? -5.522 -7.427 7.824 1.00 85.12 92 VAL A O 1
ATOM 723 N N . GLU A 1 93 ? -4.870 -9.328 8.826 1.00 85.44 93 GLU A N 1
ATOM 724 C CA . GLU A 1 93 ? -4.521 -8.747 10.130 1.00 85.44 93 GLU A CA 1
ATOM 725 C C . GLU A 1 93 ? -3.044 -8.999 10.446 1.00 85.44 93 GLU A C 1
ATOM 727 O O . GLU A 1 93 ? -2.554 -10.115 10.279 1.00 85.44 93 GLU A O 1
ATOM 732 N N . PHE A 1 94 ? -2.341 -7.967 10.913 1.00 78.12 94 PHE A N 1
ATOM 733 C CA . PHE A 1 94 ? -0.920 -8.040 11.245 1.00 78.12 94 PHE A CA 1
ATOM 734 C C . PHE A 1 94 ? -0.543 -7.082 12.379 1.00 78.12 94 PHE A C 1
ATOM 736 O O . PHE A 1 94 ? -1.189 -6.057 12.606 1.00 78.12 94 PHE A O 1
ATOM 743 N N . GLY A 1 95 ? 0.492 -7.452 13.132 1.00 73.38 95 GLY A N 1
ATOM 744 C CA . GLY A 1 95 ? 0.993 -6.689 14.275 1.00 73.38 95 GLY A CA 1
ATOM 745 C C . GLY A 1 95 ? 2.119 -5.713 13.910 1.00 73.38 95 GLY A C 1
ATOM 746 O O . GLY A 1 95 ? 2.602 -5.705 12.774 1.00 73.38 95 GLY A O 1
ATOM 747 N N . PRO A 1 96 ? 2.567 -4.883 14.866 1.00 69.81 96 PRO A N 1
ATOM 748 C CA . PRO A 1 96 ? 3.746 -4.044 14.686 1.00 69.81 96 PRO A CA 1
ATOM 749 C C . PRO A 1 96 ? 4.993 -4.916 14.506 1.00 69.81 96 PRO A C 1
ATOM 751 O O . PRO A 1 96 ? 5.217 -5.858 15.264 1.00 69.81 96 PRO A O 1
ATOM 754 N N . ASN A 1 97 ? 5.818 -4.584 13.513 1.00 64.06 97 ASN A N 1
ATOM 755 C CA . ASN A 1 97 ? 7.037 -5.339 13.206 1.00 64.06 97 ASN A CA 1
ATOM 756 C C . ASN A 1 97 ? 8.296 -4.587 13.682 1.00 64.06 97 ASN A C 1
ATOM 758 O O . ASN A 1 97 ? 9.286 -5.195 14.081 1.00 64.06 97 ASN A O 1
ATOM 762 N N . THR A 1 98 ? 8.268 -3.245 13.709 1.00 58.59 98 THR A N 1
ATOM 763 C CA . THR A 1 98 ? 9.345 -2.445 14.310 1.00 58.59 98 THR A CA 1
ATOM 764 C C . THR A 1 98 ? 8.887 -1.043 14.739 1.00 58.59 98 THR A C 1
ATOM 766 O O . THR A 1 98 ? 7.951 -0.474 14.178 1.00 58.59 98 THR A O 1
ATOM 769 N N . SER A 1 99 ? 9.569 -0.465 15.730 1.00 53.44 99 SER A N 1
ATOM 770 C CA . SER A 1 99 ? 9.418 0.940 16.139 1.00 53.44 99 SER A CA 1
ATOM 771 C C . SER A 1 99 ? 10.582 1.742 15.561 1.00 53.44 99 SER A C 1
ATOM 773 O O . SER A 1 99 ? 11.743 1.353 15.724 1.00 53.44 99 SER A O 1
ATOM 775 N N . THR A 1 100 ? 10.308 2.836 14.848 1.00 52.88 100 THR A N 1
ATOM 776 C CA . THR A 1 100 ? 11.379 3.688 14.324 1.00 52.88 100 THR A CA 1
ATOM 777 C C . THR A 1 100 ? 11.903 4.617 15.422 1.00 52.88 100 THR A C 1
ATOM 779 O O . THR A 1 100 ? 11.209 4.982 16.373 1.00 52.88 100 THR A O 1
ATOM 782 N N . LYS A 1 101 ? 13.163 5.052 15.287 1.00 45.62 101 LYS A N 1
ATOM 783 C CA . LYS A 1 101 ? 13.842 5.939 16.255 1.00 45.62 101 LYS A CA 1
ATOM 784 C C . LYS A 1 101 ? 13.162 7.307 16.445 1.00 45.62 101 LYS A C 1
ATOM 786 O O . LYS A 1 101 ? 13.532 8.036 17.358 1.00 45.62 101 LYS A O 1
ATOM 791 N N . THR A 1 102 ? 12.205 7.665 15.592 1.00 53.97 102 THR A N 1
ATOM 792 C CA . THR A 1 102 ? 11.482 8.946 15.580 1.00 53.97 102 THR A CA 1
ATOM 793 C C . THR A 1 102 ? 10.145 8.901 16.327 1.00 53.97 102 THR A C 1
ATOM 795 O O . THR A 1 102 ? 9.407 9.881 16.294 1.00 53.97 102 THR A O 1
ATOM 798 N N . GLY A 1 103 ? 9.826 7.797 17.016 1.00 54.56 103 GLY A N 1
ATOM 799 C CA . GLY A 1 103 ? 8.541 7.630 17.705 1.00 54.56 103 GLY A CA 1
ATOM 800 C C . GLY A 1 103 ? 7.381 7.306 16.759 1.00 54.56 103 GLY A C 1
ATOM 801 O O . GLY A 1 103 ? 6.226 7.421 17.158 1.00 54.56 103 GLY A O 1
ATOM 802 N N . GLN A 1 104 ? 7.683 6.914 15.517 1.00 57.81 104 GLN A N 1
ATOM 803 C CA . GLN A 1 104 ? 6.702 6.409 14.560 1.00 57.81 104 GLN A CA 1
ATOM 804 C C . GLN A 1 104 ? 6.696 4.879 14.640 1.00 57.81 104 GLN A C 1
ATOM 806 O O . GLN A 1 104 ? 7.750 4.242 14.737 1.00 57.81 104 GLN A O 1
ATOM 811 N N . VAL A 1 105 ? 5.513 4.274 14.604 1.00 61.00 105 VAL A N 1
ATOM 812 C CA . VAL A 1 105 ? 5.393 2.815 14.527 1.00 61.00 105 VAL A CA 1
ATOM 813 C C . VAL A 1 105 ? 5.243 2.426 13.069 1.00 61.00 105 VAL A C 1
ATOM 815 O O . VAL A 1 105 ? 4.386 2.964 12.364 1.00 61.00 105 VAL A O 1
ATOM 818 N N . LEU A 1 106 ? 6.084 1.493 12.626 1.00 63.62 106 LEU A N 1
ATOM 819 C CA . LEU A 1 106 ? 6.017 0.951 11.281 1.00 63.62 106 LEU A CA 1
ATOM 820 C C . LEU A 1 106 ? 5.407 -0.449 11.338 1.00 63.62 106 LEU A C 1
ATOM 822 O O . LEU A 1 106 ? 5.944 -1.370 11.963 1.00 63.62 106 LEU A O 1
ATOM 826 N N . TYR A 1 107 ? 4.279 -0.605 10.657 1.00 67.38 107 TYR A N 1
ATOM 827 C CA . TYR A 1 107 ? 3.623 -1.892 10.490 1.00 67.38 107 TYR A CA 1
ATOM 828 C C . TYR A 1 107 ? 4.047 -2.443 9.135 1.00 67.38 107 TYR A C 1
ATOM 830 O O . TYR A 1 107 ? 3.680 -1.901 8.092 1.00 67.38 107 TYR A O 1
ATOM 838 N N . LEU A 1 108 ? 4.873 -3.488 9.163 1.00 66.50 108 LEU A N 1
ATOM 839 C CA . LEU A 1 108 ? 5.390 -4.141 7.966 1.00 66.50 108 LEU A CA 1
ATOM 840 C C . LEU A 1 108 ? 4.717 -5.495 7.816 1.00 66.50 108 LEU A C 1
ATOM 842 O O . LEU A 1 108 ? 4.929 -6.371 8.657 1.00 66.50 108 LEU A O 1
ATOM 846 N N . GLN A 1 109 ? 3.966 -5.661 6.733 1.00 70.06 109 GLN A N 1
ATOM 847 C CA . GLN A 1 109 ? 3.501 -6.965 6.289 1.00 70.06 109 GLN A CA 1
ATOM 848 C C . GLN A 1 109 ? 4.195 -7.317 4.976 1.00 70.06 109 GLN A C 1
ATOM 850 O O . GLN A 1 109 ? 4.026 -6.636 3.962 1.00 70.06 109 GLN A O 1
ATOM 855 N N . GLU A 1 110 ? 4.945 -8.414 4.993 1.00 69.50 110 GLU A N 1
ATOM 856 C CA . GLU A 1 110 ? 5.376 -9.068 3.762 1.00 69.50 110 GLU A CA 1
ATOM 857 C C . GLU A 1 110 ? 4.161 -9.755 3.141 1.00 69.50 110 GLU A C 1
ATOM 859 O O . GLU A 1 110 ? 3.496 -10.573 3.781 1.00 69.50 110 GLU A O 1
ATOM 864 N N . VAL A 1 111 ? 3.834 -9.402 1.904 1.00 65.00 111 VAL A N 1
ATOM 865 C CA . VAL A 1 111 ? 2.757 -10.054 1.158 1.00 65.00 111 VAL A CA 1
ATOM 866 C C . VAL A 1 111 ? 3.383 -10.741 -0.041 1.00 65.00 111 VAL A C 1
ATOM 868 O O . VAL A 1 111 ? 4.288 -10.194 -0.669 1.00 65.00 111 VAL A O 1
ATOM 871 N N . GLY A 1 112 ? 2.914 -11.952 -0.352 1.00 64.31 112 GLY A N 1
ATOM 872 C CA . GLY A 1 112 ? 3.344 -12.657 -1.555 1.00 64.31 112 GLY A CA 1
ATOM 873 C C . GLY A 1 112 ? 3.159 -11.765 -2.782 1.00 64.31 112 GLY A C 1
ATOM 874 O O . GLY A 1 112 ? 2.056 -11.262 -3.006 1.00 64.31 112 GLY A O 1
ATOM 875 N N . LEU A 1 113 ? 4.245 -11.580 -3.538 1.00 64.75 113 LEU A N 1
ATOM 876 C CA . LEU A 1 113 ? 4.358 -10.653 -4.667 1.00 64.75 113 LEU A CA 1
ATOM 877 C C . LEU A 1 113 ? 3.151 -10.735 -5.607 1.00 64.75 113 LEU A C 1
ATOM 879 O O . LEU A 1 113 ? 2.443 -9.750 -5.801 1.00 64.75 113 LEU A O 1
ATOM 883 N N . GLU A 1 114 ? 2.877 -11.930 -6.125 1.00 69.75 114 GLU A N 1
ATOM 884 C CA . GLU A 1 114 ? 1.837 -12.143 -7.133 1.00 69.75 114 GLU A CA 1
ATOM 885 C C . GLU A 1 114 ? 0.447 -11.764 -6.619 1.00 69.75 114 GLU A C 1
ATOM 887 O O . GLU A 1 114 ? -0.314 -11.109 -7.326 1.00 69.75 114 GLU A O 1
ATOM 892 N N . LYS A 1 115 ? 0.133 -12.115 -5.366 1.00 75.38 115 LYS A N 1
ATOM 893 C CA . LY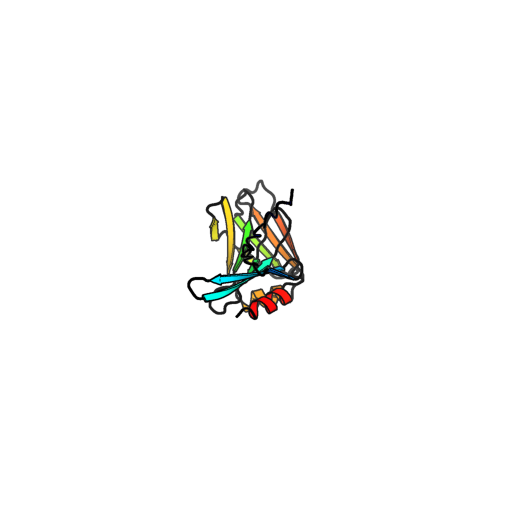S A 1 115 ? -1.166 -11.800 -4.766 1.00 75.38 115 LYS A CA 1
ATOM 894 C C . LYS A 1 115 ? -1.313 -10.299 -4.524 1.00 75.38 115 LYS A C 1
ATOM 896 O O . LYS A 1 115 ? -2.346 -9.737 -4.860 1.00 75.38 115 LYS A O 1
ATOM 901 N N . ALA A 1 116 ? -0.290 -9.649 -3.965 1.00 74.06 116 ALA A N 1
ATOM 902 C CA . ALA A 1 116 ? -0.345 -8.218 -3.674 1.00 74.06 116 ALA A CA 1
ATOM 903 C C . ALA A 1 116 ? -0.471 -7.384 -4.953 1.00 74.06 116 ALA A C 1
ATOM 905 O O . ALA A 1 116 ? -1.314 -6.497 -5.027 1.00 74.06 116 ALA A O 1
ATOM 906 N N . VAL A 1 117 ? 0.334 -7.689 -5.972 1.00 77.56 117 VAL A N 1
ATOM 907 C CA . VAL A 1 117 ? 0.276 -6.985 -7.257 1.00 77.56 117 VAL A CA 1
ATOM 908 C C . VAL A 1 117 ? -1.051 -7.237 -7.950 1.00 77.56 117 VAL A C 1
ATOM 910 O O . VAL A 1 117 ? -1.642 -6.282 -8.450 1.00 77.56 117 VAL A O 1
ATOM 913 N N . PHE A 1 118 ? -1.545 -8.479 -7.948 1.00 84.12 118 PHE A N 1
ATOM 914 C CA . PHE A 1 118 ? -2.850 -8.803 -8.516 1.00 84.12 118 PHE A CA 1
ATOM 915 C C . PHE A 1 118 ? -3.964 -8.013 -7.825 1.00 84.12 118 PHE A C 1
ATOM 917 O O . PHE A 1 118 ? -4.640 -7.229 -8.488 1.00 84.12 118 PHE A O 1
ATOM 924 N N . ASP A 1 119 ? -4.093 -8.141 -6.501 1.00 85.94 119 ASP A N 1
ATOM 925 C CA . ASP A 1 119 ? -5.177 -7.515 -5.742 1.00 85.94 119 ASP A CA 1
ATOM 926 C C . ASP A 1 119 ? -5.159 -5.984 -5.891 1.00 85.94 119 ASP A C 1
ATOM 928 O O . ASP A 1 119 ? -6.204 -5.372 -6.104 1.00 85.94 119 ASP A O 1
ATOM 932 N N . PHE A 1 120 ? -3.978 -5.356 -5.832 1.00 87.31 120 PHE A N 1
ATOM 933 C CA . PHE A 1 120 ? -3.848 -3.902 -5.952 1.00 87.31 120 PHE A CA 1
ATOM 934 C C . PHE A 1 120 ? -4.059 -3.401 -7.387 1.00 87.31 120 PHE A C 1
ATOM 936 O O . PHE A 1 120 ? -4.551 -2.292 -7.576 1.00 87.31 120 PHE A O 1
ATOM 943 N N . SER A 1 121 ? -3.691 -4.194 -8.400 1.00 88.94 121 SER A N 1
ATOM 944 C CA . SER A 1 121 ? -3.872 -3.820 -9.812 1.00 88.94 121 SER A CA 1
ATOM 945 C C . SER A 1 121 ? -5.305 -4.005 -10.294 1.00 88.94 121 SER A C 1
ATOM 947 O O . SER A 1 121 ? -5.727 -3.294 -11.203 1.00 88.94 121 SER A O 1
ATOM 949 N N . SER A 1 122 ? -6.040 -4.963 -9.723 1.00 91.06 122 SER A N 1
ATOM 950 C CA . SER A 1 122 ? -7.440 -5.218 -10.077 1.00 91.06 122 SER A CA 1
ATOM 951 C C . SER A 1 122 ? -8.447 -4.502 -9.184 1.00 91.06 122 SER A C 1
ATOM 953 O O . SER A 1 122 ? -9.611 -4.405 -9.566 1.00 91.06 122 SER A O 1
ATOM 955 N N . GLY A 1 123 ? -8.024 -4.069 -7.995 1.00 91.00 123 GLY A N 1
ATOM 956 C CA . GLY A 1 123 ? -8.913 -3.493 -6.998 1.00 91.00 123 GLY A CA 1
ATOM 957 C C . GLY A 1 123 ? -9.189 -2.002 -7.188 1.00 91.00 123 GLY A C 1
ATOM 958 O O . GLY A 1 123 ? -8.449 -1.286 -7.862 1.00 91.00 123 GLY A O 1
ATOM 959 N N . GLU A 1 124 ? -10.245 -1.511 -6.547 1.00 93.31 124 GLU A N 1
ATOM 960 C CA . GLU A 1 124 ? -10.643 -0.100 -6.560 1.00 93.31 124 GLU A CA 1
ATOM 961 C C . GLU A 1 124 ? -10.163 0.643 -5.306 1.00 93.31 124 GLU A C 1
ATOM 963 O O . GLU A 1 124 ? -9.731 1.803 -5.368 1.00 93.31 124 GLU A O 1
ATOM 968 N N . SER A 1 125 ? -10.228 -0.021 -4.152 1.00 91.12 125 SER A N 1
ATOM 969 C CA . SER A 1 125 ? -10.009 0.594 -2.849 1.00 91.12 125 SER A CA 1
ATOM 970 C C . SER A 1 125 ? -9.350 -0.343 -1.840 1.00 91.12 125 SER A C 1
ATOM 972 O O . SER A 1 125 ? -9.676 -1.522 -1.735 1.00 91.12 125 SER A O 1
ATOM 974 N N . LEU A 1 126 ? -8.448 0.219 -1.038 1.00 87.12 126 LEU A N 1
ATOM 975 C CA . LEU A 1 126 ? -7.819 -0.432 0.103 1.00 87.12 126 LEU A CA 1
ATOM 976 C C . LEU A 1 126 ? -8.288 0.262 1.382 1.00 87.12 126 LEU A C 1
ATOM 978 O O . LEU A 1 126 ? -7.968 1.424 1.631 1.00 87.12 126 LEU A O 1
ATOM 982 N N . VAL A 1 127 ? -9.035 -0.452 2.215 1.00 88.12 127 VAL A N 1
ATOM 983 C CA . VAL A 1 127 ? -9.428 0.015 3.546 1.00 88.12 127 VAL A CA 1
ATOM 984 C C . VAL A 1 127 ? -8.401 -0.475 4.550 1.00 88.12 127 VAL A C 1
ATOM 986 O O . VAL A 1 127 ? -8.112 -1.666 4.602 1.00 88.12 127 VAL A O 1
ATOM 989 N N . ILE A 1 128 ? -7.881 0.433 5.371 1.00 82.31 128 ILE A N 1
ATOM 990 C CA . ILE A 1 128 ? -6.949 0.119 6.453 1.00 82.31 128 ILE A CA 1
ATOM 991 C C . ILE A 1 128 ? -7.583 0.542 7.774 1.00 82.31 128 ILE A C 1
ATOM 993 O O . ILE A 1 128 ? -8.084 1.659 7.895 1.00 82.31 128 ILE A O 1
ATOM 997 N N . GLU A 1 129 ? -7.557 -0.347 8.762 1.00 84.81 129 GLU A N 1
ATOM 998 C CA . GLU A 1 129 ? -8.061 -0.118 10.113 1.00 84.81 129 GLU A CA 1
ATOM 999 C C . GLU A 1 129 ? -6.954 -0.346 11.148 1.00 84.81 129 GLU A C 1
ATOM 1001 O O . GLU A 1 129 ? -6.380 -1.432 11.227 1.00 84.81 129 GLU A O 1
ATOM 1006 N N . ILE A 1 130 ? -6.682 0.663 11.975 1.00 80.19 130 ILE A N 1
ATOM 1007 C CA . ILE A 1 130 ? -5.785 0.567 13.127 1.00 80.19 130 ILE A CA 1
ATOM 1008 C C . ILE A 1 130 ? -6.616 0.279 14.368 1.00 80.19 130 ILE A C 1
ATOM 1010 O O . ILE A 1 130 ? -7.556 1.013 14.685 1.00 80.19 130 ILE A O 1
ATOM 1014 N N . ILE A 1 131 ? -6.216 -0.748 15.108 1.00 84.12 131 ILE A N 1
ATOM 1015 C CA . ILE A 1 131 ? -6.780 -1.057 16.417 1.00 84.12 131 ILE A CA 1
ATOM 1016 C C . ILE A 1 131 ? -5.770 -0.590 17.474 1.00 84.12 131 ILE A C 1
ATOM 1018 O O . ILE A 1 131 ? -4.668 -1.140 17.523 1.00 84.12 131 ILE A O 1
ATOM 1022 N N . PRO A 1 132 ? -6.088 0.426 18.296 1.00 78.31 132 PRO A N 1
ATOM 1023 C CA . PRO A 1 132 ? -5.172 0.940 19.313 1.00 78.31 132 PRO A CA 1
ATOM 1024 C C . PRO A 1 132 ? -4.958 -0.072 20.446 1.00 78.31 132 PRO A C 1
ATOM 1026 O O . PRO A 1 132 ? -5.886 -0.781 20.832 1.00 78.31 132 PRO A O 1
ATOM 1029 N N . GLU A 1 133 ? -3.760 -0.098 21.041 1.00 76.56 133 GLU A N 1
ATOM 1030 C CA . GLU A 1 133 ? -3.499 -0.900 22.253 1.00 76.56 133 GLU A CA 1
ATOM 1031 C C . GLU A 1 133 ? -4.399 -0.473 23.420 1.00 76.56 133 GLU A C 1
ATOM 1033 O O . GLU A 1 133 ? -4.917 -1.292 24.184 1.00 76.56 133 GLU A O 1
ATOM 1038 N N . ASN A 1 134 ? -4.621 0.837 23.550 1.00 77.88 134 ASN A N 1
ATOM 1039 C CA . ASN A 1 134 ? -5.510 1.387 24.556 1.00 77.88 134 ASN A CA 1
ATOM 1040 C C . ASN A 1 134 ? -6.943 1.475 24.015 1.00 77.88 134 ASN A C 1
ATOM 1042 O O . ASN A 1 134 ? -7.279 2.370 23.241 1.00 77.88 134 ASN A O 1
ATOM 1046 N N . ARG A 1 135 ? -7.805 0.585 24.519 1.00 75.88 135 ARG A N 1
ATOM 1047 C CA . ARG A 1 135 ? -9.229 0.466 24.155 1.00 75.88 135 ARG A CA 1
ATOM 1048 C C . ARG A 1 135 ? -10.096 1.689 24.484 1.00 75.88 135 ARG A C 1
ATOM 1050 O O . ARG A 1 135 ? -11.281 1.686 24.168 1.00 75.88 135 ARG A O 1
ATOM 1057 N N . LEU A 1 136 ? -9.544 2.712 25.140 1.00 79.31 136 LEU A N 1
ATOM 1058 C CA . LEU A 1 136 ? -10.208 4.006 25.321 1.00 79.31 136 LEU A CA 1
ATOM 1059 C C . LEU A 1 136 ? -10.202 4.855 24.041 1.00 79.31 136 LEU A C 1
ATOM 1061 O O . LEU A 1 136 ? -10.991 5.793 23.941 1.00 79.31 136 LEU A O 1
ATOM 1065 N N . TYR A 1 137 ? -9.333 4.539 23.078 1.00 76.75 137 TYR A N 1
ATOM 1066 C CA . TYR A 1 137 ? -9.308 5.187 21.771 1.00 76.75 137 TYR A CA 1
ATOM 1067 C C . TYR A 1 137 ? -10.119 4.367 20.757 1.00 76.75 137 TYR A C 1
ATOM 1069 O O . TYR A 1 137 ? -10.067 3.136 20.787 1.00 76.75 137 TYR A O 1
ATOM 1077 N N . PRO A 1 138 ? -10.884 5.021 19.865 1.00 80.81 138 PRO A N 1
ATOM 1078 C CA . PRO A 1 138 ? -11.600 4.326 18.805 1.00 80.81 138 PRO A CA 1
ATOM 1079 C C . PRO A 1 138 ? -10.628 3.782 17.752 1.00 80.81 138 PRO A C 1
ATOM 1081 O O . PRO A 1 138 ? -9.525 4.304 17.582 1.00 80.81 138 PRO A O 1
ATOM 1084 N N . ASN A 1 139 ? -11.070 2.771 17.004 1.00 84.88 139 ASN A N 1
ATOM 1085 C CA . ASN A 1 139 ? -10.343 2.304 15.828 1.00 84.88 139 ASN A CA 1
ATOM 1086 C C . ASN A 1 139 ? -10.263 3.424 14.784 1.00 84.88 139 ASN A C 1
ATOM 1088 O O . ASN A 1 139 ? -11.238 4.145 14.553 1.00 84.88 139 ASN A O 1
ATOM 1092 N N . GLU A 1 140 ? -9.117 3.539 14.123 1.00 80.38 140 GLU A N 1
ATOM 1093 C CA . GLU A 1 140 ? -8.912 4.522 13.062 1.00 80.38 140 GLU A CA 1
ATOM 1094 C C . GLU A 1 140 ? -9.024 3.837 11.707 1.00 80.38 140 GLU A C 1
ATOM 1096 O O . GLU A 1 140 ? -8.369 2.824 11.484 1.00 80.38 140 GLU A O 1
ATOM 1101 N N . LYS A 1 141 ? -9.838 4.379 10.797 1.00 83.69 141 LYS A N 1
ATOM 1102 C CA . LYS A 1 141 ? -9.987 3.855 9.435 1.00 83.69 141 LYS A CA 1
ATOM 1103 C C . LYS A 1 141 ? -9.546 4.879 8.405 1.00 83.69 141 LYS A C 1
ATOM 1105 O O . LYS A 1 141 ? -9.924 6.043 8.510 1.00 83.69 141 LYS A O 1
ATOM 1110 N N . THR A 1 142 ? -8.811 4.422 7.397 1.00 81.62 142 THR A N 1
ATOM 1111 C CA . THR A 1 142 ? -8.553 5.185 6.173 1.00 81.62 142 THR A CA 1
ATOM 1112 C C . THR A 1 142 ? -8.883 4.345 4.948 1.00 81.62 142 THR A C 1
ATOM 1114 O O . THR A 1 142 ? -8.855 3.113 5.001 1.00 81.62 142 THR A O 1
ATOM 1117 N N . THR A 1 143 ? -9.202 5.010 3.844 1.00 86.44 143 THR A N 1
ATOM 1118 C CA . THR A 1 143 ? -9.492 4.364 2.564 1.00 86.44 143 THR A CA 1
ATOM 1119 C C . THR A 1 143 ? -8.603 4.976 1.503 1.00 86.44 143 THR A C 1
ATOM 1121 O O . THR A 1 143 ? -8.693 6.168 1.241 1.00 86.44 143 THR A O 1
ATOM 1124 N N . ILE A 1 144 ? -7.770 4.137 0.903 1.00 85.25 144 ILE A N 1
ATOM 1125 C CA . ILE A 1 144 ? -6.843 4.484 -0.167 1.00 85.25 144 ILE A CA 1
ATOM 1126 C C . ILE A 1 144 ? -7.478 4.096 -1.494 1.00 85.25 144 ILE A C 1
ATOM 1128 O O . ILE A 1 144 ? -7.979 2.980 -1.640 1.00 85.25 144 ILE A O 1
ATOM 1132 N N . SER A 1 145 ? -7.426 4.993 -2.475 1.00 88.12 145 SER A N 1
ATOM 1133 C CA . SER A 1 145 ? -7.783 4.638 -3.848 1.00 88.12 145 SER A CA 1
ATOM 1134 C C . SER A 1 145 ? -6.644 3.864 -4.508 1.00 88.12 145 SER A C 1
ATOM 1136 O O . SER A 1 145 ? -5.494 4.305 -4.512 1.00 88.12 145 SER A O 1
ATOM 1138 N N . LEU A 1 146 ? -6.975 2.729 -5.118 1.00 90.19 146 LEU A N 1
ATOM 1139 C CA . LEU A 1 146 ? -6.039 1.938 -5.917 1.00 90.19 146 LEU A CA 1
ATOM 1140 C C . LEU A 1 146 ? -5.954 2.432 -7.374 1.00 90.19 146 LEU A C 1
ATOM 1142 O O . LEU A 1 146 ? -5.133 1.956 -8.154 1.00 90.19 146 LEU A O 1
ATOM 1146 N N . SER A 1 147 ? -6.738 3.453 -7.743 1.00 91.94 147 SER A N 1
ATOM 1147 C CA . SER A 1 147 ? -6.680 4.067 -9.072 1.00 91.94 147 SER A CA 1
ATOM 1148 C C . SER A 1 147 ? -5.277 4.604 -9.375 1.00 91.94 147 SER A C 1
ATOM 1150 O O . SER A 1 147 ? -4.734 5.411 -8.622 1.00 91.94 147 SER A O 1
ATOM 1152 N N . GLY A 1 148 ? -4.713 4.194 -10.513 1.00 91.00 148 GLY A N 1
ATOM 1153 C CA . GLY A 1 148 ? -3.358 4.558 -10.942 1.00 91.00 148 GLY A CA 1
ATOM 1154 C C . GLY A 1 148 ? -2.255 3.630 -10.423 1.00 91.00 148 GLY A C 1
ATOM 1155 O O . GLY A 1 148 ? -1.126 3.727 -10.900 1.00 91.00 148 GLY A O 1
ATOM 1156 N N . PHE A 1 149 ? -2.566 2.689 -9.520 1.00 90.25 149 PHE A N 1
ATOM 1157 C CA . PHE A 1 149 ? -1.584 1.729 -9.013 1.00 90.25 149 PHE A CA 1
ATOM 1158 C C . PHE A 1 149 ? -0.979 0.881 -10.135 1.00 90.25 149 PHE A C 1
ATOM 1160 O O . PHE A 1 149 ? 0.240 0.805 -10.246 1.00 90.25 149 PHE A O 1
ATOM 1167 N N . ALA A 1 150 ? -1.817 0.277 -10.984 1.00 90.62 150 ALA A N 1
ATOM 1168 C CA . ALA A 1 150 ? -1.356 -0.618 -12.046 1.00 90.62 150 ALA A CA 1
ATOM 1169 C C . ALA A 1 150 ? -0.389 0.081 -13.020 1.00 90.62 150 ALA A C 1
ATOM 1171 O O . ALA A 1 150 ? 0.614 -0.498 -13.429 1.00 90.62 150 ALA A O 1
ATOM 1172 N N . GLU A 1 151 ? -0.655 1.347 -13.354 1.00 91.38 151 GLU A N 1
ATOM 1173 C CA . GLU A 1 151 ? 0.221 2.156 -14.208 1.00 91.38 151 GLU A CA 1
ATOM 1174 C C . GLU A 1 151 ? 1.538 2.502 -13.505 1.00 91.38 151 GLU A C 1
ATOM 1176 O O . GLU A 1 151 ? 2.605 2.345 -14.099 1.00 91.38 151 GLU A O 1
ATOM 1181 N N . ALA A 1 152 ? 1.477 2.909 -12.231 1.00 89.44 152 ALA A N 1
ATOM 1182 C CA . ALA A 1 152 ? 2.664 3.192 -11.428 1.00 89.44 152 ALA A CA 1
ATOM 1183 C C . ALA A 1 152 ? 3.552 1.953 -11.263 1.00 89.44 152 ALA A C 1
ATOM 1185 O O . ALA A 1 152 ? 4.770 2.036 -11.403 1.00 89.44 152 ALA A O 1
ATOM 1186 N N . TYR A 1 153 ? 2.943 0.798 -10.997 1.00 86.75 153 TYR A N 1
ATOM 1187 C CA . TYR A 1 153 ? 3.640 -0.471 -10.844 1.00 86.75 153 TYR A CA 1
ATOM 1188 C C . TYR A 1 153 ? 4.281 -0.914 -12.164 1.00 86.75 153 TYR A C 1
ATOM 1190 O O . TYR A 1 153 ? 5.484 -1.154 -12.199 1.00 86.75 153 TYR A O 1
ATOM 1198 N N . ALA A 1 154 ? 3.538 -0.888 -13.275 1.00 86.75 154 ALA A N 1
ATOM 1199 C CA . ALA A 1 154 ? 4.076 -1.216 -14.596 1.00 86.75 154 ALA A CA 1
ATOM 1200 C C . ALA A 1 154 ? 5.171 -0.241 -15.076 1.00 86.75 154 ALA A C 1
ATOM 1202 O O . ALA A 1 154 ? 6.008 -0.608 -15.905 1.00 86.75 154 ALA A O 1
ATOM 1203 N N . PHE A 1 155 ? 5.161 1.012 -14.608 1.00 87.12 155 PHE A N 1
ATOM 1204 C CA . PHE A 1 155 ? 6.263 1.951 -14.822 1.00 87.12 155 PHE A CA 1
ATOM 1205 C C . PHE A 1 155 ? 7.484 1.562 -13.980 1.00 87.12 155 PHE A C 1
ATOM 1207 O O . PHE A 1 155 ? 8.585 1.461 -14.516 1.00 87.12 155 PHE A O 1
ATOM 1214 N N . ALA A 1 156 ? 7.286 1.290 -12.688 1.00 83.06 156 ALA A N 1
ATOM 1215 C CA . ALA A 1 156 ? 8.354 0.908 -11.771 1.00 83.06 156 ALA A CA 1
ATOM 1216 C C . ALA A 1 156 ? 9.025 -0.426 -12.147 1.00 83.06 156 ALA A C 1
ATOM 1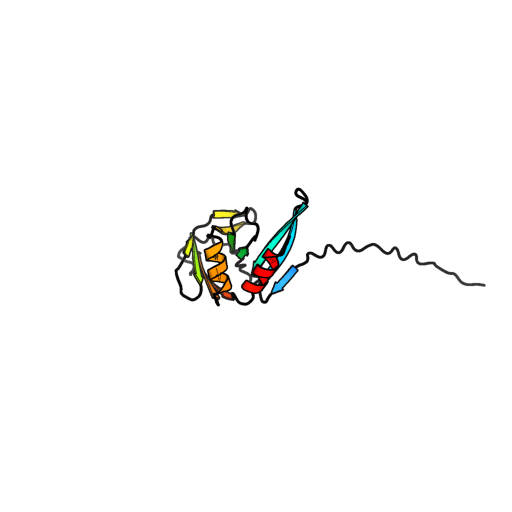218 O O . ALA A 1 156 ? 10.225 -0.560 -11.949 1.00 83.06 156 ALA A O 1
ATOM 1219 N N . GLU A 1 157 ? 8.303 -1.388 -12.728 1.00 81.25 157 GLU A N 1
ATOM 1220 C CA . GLU A 1 157 ? 8.886 -2.647 -13.226 1.00 81.25 157 GLU A CA 1
ATOM 1221 C C . GLU A 1 157 ? 9.861 -2.453 -14.394 1.00 81.25 157 GLU A C 1
ATOM 1223 O O . GLU A 1 157 ? 10.736 -3.281 -14.606 1.00 81.25 157 GLU A O 1
ATOM 1228 N N . LYS A 1 158 ? 9.740 -1.356 -15.149 1.00 79.88 158 LYS A N 1
ATOM 1229 C CA . LYS A 1 158 ? 10.646 -1.025 -16.267 1.00 79.88 158 LYS A CA 1
ATOM 1230 C C . LYS A 1 158 ? 11.867 -0.221 -15.823 1.00 79.88 158 LYS A C 1
ATOM 1232 O O . LYS A 1 158 ? 12.659 0.210 -16.661 1.00 79.88 158 LYS A O 1
ATOM 1237 N N . CYS A 1 159 ? 11.970 0.045 -14.526 1.00 71.12 159 CYS A N 1
ATOM 1238 C CA . CYS A 1 159 ? 13.081 0.745 -13.915 1.00 71.12 159 CYS A CA 1
ATOM 1239 C C . CYS A 1 159 ? 14.267 -0.209 -13.786 1.00 71.12 159 CYS A C 1
ATOM 1241 O O . CYS A 1 159 ? 14.489 -0.812 -12.738 1.00 71.12 159 CYS A O 1
ATOM 1243 N N . GLU A 1 160 ? 14.990 -0.351 -14.893 1.00 58.84 160 GLU A N 1
ATOM 1244 C CA . GLU A 1 160 ? 16.262 -1.071 -15.004 1.00 58.84 160 GLU A CA 1
ATOM 1245 C C . GLU A 1 160 ? 17.436 -0.083 -15.157 1.00 58.84 160 GLU A C 1
ATOM 1247 O O . GLU A 1 160 ? 17.302 0.978 -15.831 1.00 58.84 160 GLU A O 1
#

Organism: NCBI:txid388278